Protein AF-A0A151NTV6-F1 (afdb_monomer_lite)

Secondary structure (DSSP, 8-state):
---PPPPPHHHHHHHHHHHHHHHHHHHHHHHHH-SS-HHHHHH-HHHHHHHHHHHHHHHHHHT--HHHHHHHHHHHHHHHHTT---------------------

InterPro domains:
  IPR027869 TASL protein [PF15133] (1-99)
  IPR027869 TASL protein [PTHR14889] (1-102)

Foldseek 3Di:
DPDDPPDPPVRVVVVVVVVVVVVVVVVVVVCLVPLPDLVNCCVDPVNVVVLQVQLVVCCVVVVDDSVVSSVVSSVVVSCVSNVVPPVPDDDPPPPPPDPPPDDD

Radius of gyration: 26.64 Å; chains: 1; bounding box: 65×60×59 Å

pLDDT: mean 75.69, std 17.34, range [39.06, 96.31]

Sequence (104 aa):
MQHQQPLSNSMLNDYLEQKVVELYKQYIMDSMVNCVSLNQILASELIMTNVDQITQQISRERNMETTKAKDMVINCLLRVASGKLSTEMSTPSLHISQYSNINA

Structure (mmCIF, N/CA/C/O backbone):
data_AF-A0A151NTV6-F1
#
_entry.id   AF-A0A151NTV6-F1
#
loop_
_atom_site.group_PDB
_atom_site.id
_atom_site.type_symbol
_atom_site.label_atom_id
_atom_site.label_alt_id
_atom_site.label_comp_id
_atom_site.label_asym_id
_atom_site.label_entity_id
_atom_site.label_seq_id
_atom_site.pdbx_PDB_ins_code
_atom_site.Cartn_x
_atom_site.Cartn_y
_atom_site.Cartn_z
_atom_site.occupancy
_atom_site.B_iso_or_equiv
_atom_site.auth_seq_id
_atom_site.auth_comp_id
_atom_site.auth_asym_id
_atom_site.auth_atom_id
_atom_site.pdbx_PDB_model_num
ATOM 1 N N . MET A 1 1 ? 46.227 1.180 -29.900 1.00 41.62 1 MET A N 1
ATOM 2 C CA . MET A 1 1 ? 44.825 1.544 -29.607 1.00 41.62 1 MET A CA 1
ATOM 3 C C . MET A 1 1 ? 43.921 0.745 -30.538 1.00 41.62 1 MET A C 1
ATOM 5 O O . MET A 1 1 ? 43.689 1.174 -31.663 1.00 41.62 1 MET A O 1
ATOM 9 N N . GLN A 1 2 ? 43.517 -0.467 -30.140 1.00 46.28 2 GLN A N 1
ATOM 10 C CA . GLN A 1 2 ? 42.590 -1.274 -30.939 1.00 46.28 2 GLN A CA 1
ATOM 11 C C . GLN A 1 2 ? 41.221 -0.592 -30.900 1.00 46.28 2 GLN A C 1
ATOM 13 O O . GLN A 1 2 ? 40.563 -0.579 -29.864 1.00 46.28 2 GLN A O 1
ATOM 18 N N . HIS A 1 3 ? 40.839 0.039 -32.009 1.00 49.84 3 HIS A N 1
ATOM 19 C CA . HIS A 1 3 ? 39.481 0.524 -32.205 1.00 49.84 3 HIS A CA 1
ATOM 20 C C . HIS A 1 3 ? 38.592 -0.714 -32.302 1.00 49.84 3 HIS A C 1
ATOM 22 O O . HIS A 1 3 ? 38.656 -1.442 -33.293 1.00 49.84 3 HIS A O 1
ATOM 28 N N . GLN A 1 4 ? 37.834 -0.991 -31.241 1.00 60.06 4 GLN A N 1
ATOM 29 C CA . GLN A 1 4 ? 36.752 -1.967 -31.285 1.00 60.06 4 GLN A CA 1
ATOM 30 C C . GLN A 1 4 ? 35.875 -1.588 -32.480 1.00 60.06 4 GLN A C 1
ATOM 32 O O . GLN A 1 4 ? 35.395 -0.455 -32.554 1.00 60.06 4 GLN A O 1
ATOM 37 N N . GLN A 1 5 ? 35.761 -2.486 -33.463 1.00 60.06 5 GLN A N 1
ATOM 38 C CA . GLN A 1 5 ? 34.874 -2.261 -34.600 1.00 60.06 5 GLN A CA 1
ATOM 39 C C . GLN A 1 5 ? 33.482 -1.924 -34.056 1.00 60.06 5 GLN A C 1
ATOM 41 O O . GLN A 1 5 ? 33.043 -2.586 -33.109 1.00 60.06 5 GLN A O 1
ATOM 46 N N . PRO A 1 6 ? 32.808 -0.890 -34.593 1.00 64.94 6 PRO A N 1
ATOM 47 C CA . PRO A 1 6 ? 31.458 -0.576 -34.163 1.00 64.94 6 PRO A CA 1
ATOM 48 C C . PRO A 1 6 ? 30.606 -1.828 -34.361 1.00 64.94 6 PRO A C 1
ATOM 50 O O . PRO A 1 6 ? 30.640 -2.445 -35.427 1.00 64.94 6 PRO A O 1
ATOM 53 N N . LEU A 1 7 ? 29.908 -2.230 -33.298 1.00 65.06 7 LEU A N 1
ATOM 54 C CA . LEU A 1 7 ? 28.952 -3.332 -33.329 1.00 65.06 7 LEU A CA 1
ATOM 55 C C . LEU A 1 7 ? 28.057 -3.169 -34.561 1.00 65.06 7 LEU A C 1
ATOM 57 O O . LEU A 1 7 ? 27.600 -2.061 -34.854 1.00 65.06 7 LEU A O 1
ATOM 61 N N . SER A 1 8 ? 27.827 -4.256 -35.300 1.00 79.50 8 SER A N 1
ATOM 62 C CA . SER A 1 8 ? 26.908 -4.199 -36.433 1.00 79.50 8 SER A CA 1
ATOM 63 C C . SER A 1 8 ? 25.527 -3.763 -35.941 1.00 79.50 8 SER A C 1
ATOM 65 O O . SER A 1 8 ? 25.147 -4.029 -34.799 1.00 79.50 8 SER A O 1
ATOM 67 N N . ASN A 1 9 ? 24.745 -3.120 -36.808 1.00 76.56 9 ASN A N 1
ATOM 68 C CA . ASN A 1 9 ? 23.399 -2.661 -36.450 1.00 76.56 9 ASN A CA 1
ATOM 69 C C . ASN A 1 9 ? 22.523 -3.785 -35.867 1.00 76.56 9 ASN A C 1
ATOM 71 O O . ASN A 1 9 ? 21.715 -3.531 -34.982 1.00 76.56 9 ASN A O 1
ATOM 75 N N . SER A 1 10 ? 22.717 -5.031 -36.313 1.00 81.50 10 SER A N 1
ATOM 76 C CA . SER A 1 10 ? 22.039 -6.196 -35.739 1.00 81.50 10 SER A CA 1
ATOM 77 C C . SER A 1 10 ? 22.466 -6.464 -34.293 1.00 81.50 10 SER A C 1
ATOM 79 O O . SER A 1 10 ? 21.613 -6.601 -33.429 1.00 81.50 10 SER A O 1
ATOM 81 N N . MET A 1 11 ? 23.769 -6.443 -33.997 1.00 80.56 11 MET A N 1
ATOM 82 C CA . MET A 1 11 ? 24.276 -6.648 -32.636 1.00 80.56 11 MET A CA 1
ATOM 83 C C . MET A 1 11 ? 23.863 -5.518 -31.684 1.00 80.56 11 MET A C 1
ATOM 85 O O . MET A 1 11 ? 23.635 -5.760 -30.501 1.00 80.56 11 MET A O 1
ATOM 89 N N . LEU A 1 12 ? 23.757 -4.284 -32.188 1.00 84.88 12 LEU A N 1
ATOM 90 C CA . LEU A 1 12 ? 23.233 -3.153 -31.420 1.00 84.88 12 LEU A CA 1
ATOM 91 C C . LEU A 1 12 ? 21.745 -3.321 -31.103 1.00 84.88 12 LEU A C 1
ATOM 93 O O . LEU A 1 12 ? 21.341 -3.057 -29.972 1.00 84.88 12 LEU A O 1
ATOM 97 N N . ASN A 1 13 ? 20.950 -3.778 -32.073 1.00 87.50 13 ASN A N 1
ATOM 98 C CA . ASN A 1 13 ? 19.528 -4.043 -31.869 1.00 87.50 13 ASN A CA 1
ATOM 99 C C . ASN A 1 13 ? 19.303 -5.167 -30.855 1.00 87.50 13 ASN A C 1
ATOM 101 O O . ASN A 1 13 ? 18.530 -4.972 -29.922 1.00 87.50 13 ASN A O 1
ATOM 105 N N . ASP A 1 14 ? 20.022 -6.283 -30.977 1.00 88.19 14 ASP A N 1
ATOM 106 C CA . ASP A 1 14 ? 19.907 -7.408 -30.041 1.00 88.19 14 ASP A CA 1
ATOM 107 C C . ASP A 1 14 ? 20.291 -6.983 -28.614 1.00 88.19 14 ASP A C 1
ATOM 109 O O . ASP A 1 14 ? 19.630 -7.333 -27.635 1.00 88.19 14 ASP A O 1
ATOM 113 N N . TYR A 1 15 ? 21.345 -6.173 -28.483 1.00 89.81 15 TYR A N 1
ATOM 114 C CA . TYR A 1 15 ? 21.771 -5.632 -27.195 1.00 89.81 15 TYR A CA 1
ATOM 115 C C . TYR A 1 15 ? 20.736 -4.670 -26.598 1.00 89.81 15 TYR A C 1
ATOM 117 O O . TYR A 1 15 ? 20.447 -4.730 -25.400 1.00 89.81 15 TYR A O 1
ATOM 125 N N . LEU A 1 16 ? 20.157 -3.791 -27.421 1.00 93.31 16 LEU A N 1
ATOM 126 C CA . LEU A 1 16 ? 19.090 -2.888 -26.997 1.00 93.31 16 LEU A CA 1
ATOM 127 C C . LEU A 1 16 ? 17.864 -3.678 -26.533 1.00 93.31 16 LEU A C 1
ATOM 129 O O . LEU A 1 16 ? 17.325 -3.388 -25.467 1.00 93.31 16 LEU A O 1
ATOM 133 N N . GLU A 1 17 ? 17.454 -4.690 -27.294 1.00 92.62 17 GLU A N 1
ATOM 134 C CA . GLU A 1 17 ? 16.312 -5.538 -26.964 1.00 92.62 17 GLU A CA 1
ATOM 135 C C . GLU A 1 17 ? 16.542 -6.274 -25.637 1.00 92.62 17 GLU A C 1
ATOM 137 O O . GLU A 1 17 ? 15.685 -6.234 -24.752 1.00 92.62 17 GLU A O 1
ATOM 142 N N . GLN A 1 18 ? 17.741 -6.828 -25.421 1.00 92.56 18 GLN A N 1
ATOM 143 C CA . GLN A 1 18 ? 18.118 -7.413 -24.131 1.00 92.56 18 GLN A CA 1
ATOM 144 C C . GLN A 1 18 ? 18.031 -6.402 -22.984 1.00 92.56 18 GLN A C 1
ATOM 146 O O . GLN A 1 18 ? 17.467 -6.717 -21.935 1.00 92.56 18 GLN A O 1
ATOM 151 N N . LYS A 1 19 ? 18.539 -5.177 -23.171 1.00 92.94 19 LYS A N 1
ATOM 152 C CA . LYS A 1 19 ? 18.510 -4.140 -22.128 1.00 92.94 19 LYS A CA 1
ATOM 153 C C . LYS A 1 19 ? 17.098 -3.6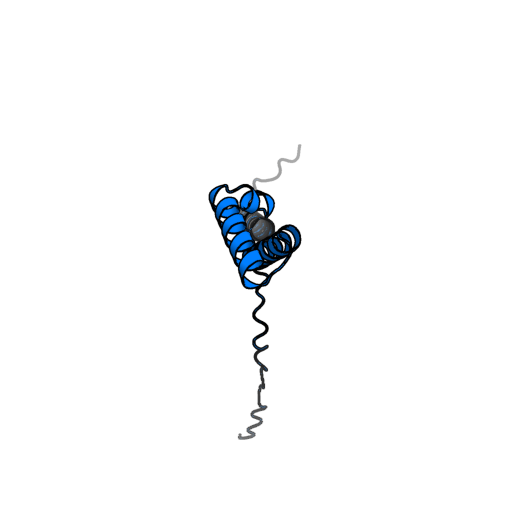74 -21.804 1.00 92.94 19 LYS A C 1
ATOM 155 O O . LYS A 1 19 ? 16.781 -3.477 -20.633 1.00 92.94 19 LYS A O 1
ATOM 160 N N . VAL A 1 20 ? 16.238 -3.544 -22.811 1.00 91.44 20 VAL A N 1
ATOM 161 C CA . VAL A 1 20 ? 14.827 -3.188 -22.619 1.00 91.44 20 VAL A CA 1
ATOM 162 C C . VAL A 1 20 ? 14.080 -4.308 -21.892 1.00 91.44 20 VAL A C 1
ATOM 164 O O . VAL A 1 20 ? 13.314 -4.029 -20.972 1.00 91.44 20 VAL A O 1
ATOM 167 N N . VAL A 1 21 ? 14.340 -5.575 -22.228 1.00 92.56 21 VAL A N 1
ATOM 168 C CA . VAL A 1 21 ? 13.748 -6.729 -21.532 1.00 92.56 21 VAL A CA 1
ATOM 169 C C . VAL A 1 21 ? 14.225 -6.818 -20.080 1.00 92.56 21 VAL A C 1
ATOM 171 O O . VAL A 1 21 ? 13.416 -7.080 -19.188 1.00 92.56 21 VAL A O 1
ATOM 174 N N . GLU A 1 22 ? 15.513 -6.596 -19.811 1.00 92.75 22 GLU A N 1
ATOM 175 C CA . GLU A 1 22 ? 16.050 -6.532 -18.444 1.00 92.75 22 GLU A CA 1
ATOM 176 C C . GLU A 1 22 ? 15.398 -5.406 -17.637 1.00 92.75 22 GLU A C 1
ATOM 178 O O . GLU A 1 22 ? 14.946 -5.644 -16.516 1.00 92.75 22 GLU A O 1
ATOM 183 N N . LEU A 1 23 ? 15.282 -4.213 -18.225 1.00 89.75 23 LEU A N 1
ATOM 184 C CA . LEU A 1 23 ? 14.636 -3.064 -17.597 1.00 89.75 23 LEU A CA 1
ATOM 185 C C . LEU A 1 23 ? 13.160 -3.348 -17.297 1.00 89.75 23 LEU A C 1
ATOM 187 O O . LEU A 1 23 ? 12.680 -3.047 -16.208 1.00 89.75 23 LEU A O 1
ATOM 191 N N . TYR A 1 24 ? 12.445 -3.975 -18.231 1.00 81.94 24 TYR A N 1
ATOM 192 C CA . TYR A 1 24 ? 11.051 -4.357 -18.031 1.00 81.94 24 TYR A CA 1
ATOM 193 C C . TYR A 1 24 ? 10.897 -5.395 -16.912 1.00 81.94 24 TYR A C 1
ATOM 195 O O . TYR A 1 24 ? 10.017 -5.264 -16.064 1.00 81.94 24 TYR A O 1
ATOM 203 N N . LYS A 1 25 ? 11.784 -6.398 -16.842 1.00 83.88 25 LYS A N 1
ATOM 204 C CA . LYS A 1 25 ? 11.803 -7.377 -15.741 1.00 83.88 25 LYS A CA 1
ATOM 205 C C . LYS A 1 25 ? 12.073 -6.712 -14.395 1.00 83.88 25 LYS A 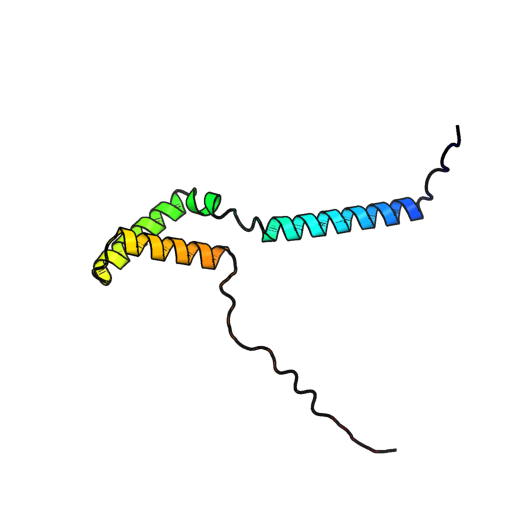C 1
ATOM 207 O O . LYS A 1 25 ? 11.405 -7.044 -13.418 1.00 83.88 25 LYS A O 1
ATOM 212 N N . GLN A 1 26 ? 13.026 -5.781 -14.346 1.00 80.00 26 GLN A N 1
ATOM 213 C CA . GLN A 1 26 ? 13.308 -4.995 -13.147 1.00 80.00 26 GLN A CA 1
ATOM 214 C C . GLN A 1 26 ? 12.101 -4.152 -12.746 1.00 80.00 26 GLN A C 1
ATOM 216 O O . GLN A 1 26 ? 11.732 -4.182 -11.584 1.00 80.00 26 GLN A O 1
ATOM 221 N N . TYR A 1 27 ? 11.434 -3.489 -13.692 1.00 76.12 27 TYR A N 1
ATOM 222 C CA . TYR A 1 27 ? 10.222 -2.716 -13.429 1.00 76.12 27 TYR A CA 1
ATOM 223 C C . TYR A 1 27 ? 9.073 -3.582 -12.905 1.00 76.12 27 TYR A C 1
ATOM 225 O O . TYR A 1 27 ? 8.422 -3.202 -11.944 1.00 76.12 27 TYR A O 1
ATOM 233 N N . ILE A 1 28 ? 8.828 -4.762 -13.484 1.00 72.56 28 ILE A N 1
ATOM 234 C CA . ILE A 1 28 ? 7.787 -5.676 -12.990 1.00 72.56 28 ILE A CA 1
ATOM 235 C C . ILE A 1 28 ? 8.119 -6.149 -11.572 1.00 72.56 28 ILE A C 1
ATOM 237 O O . ILE A 1 28 ? 7.253 -6.116 -10.702 1.00 72.56 28 ILE A O 1
ATOM 241 N N . MET A 1 29 ? 9.369 -6.537 -11.319 1.00 73.56 29 MET A N 1
ATOM 242 C CA . MET A 1 29 ? 9.823 -6.984 -10.000 1.00 73.56 29 MET A CA 1
ATOM 243 C C . MET A 1 29 ? 9.739 -5.860 -8.964 1.00 73.56 29 MET A C 1
ATOM 245 O O . MET A 1 29 ? 9.226 -6.068 -7.870 1.00 73.56 29 MET A O 1
ATOM 249 N N . ASP A 1 30 ? 10.163 -4.659 -9.346 1.00 65.06 30 ASP A N 1
ATOM 250 C CA . ASP A 1 30 ? 10.064 -3.447 -8.546 1.00 65.06 30 ASP A CA 1
ATOM 251 C C . ASP A 1 30 ? 8.600 -3.071 -8.306 1.00 65.06 30 ASP A C 1
ATOM 253 O O . ASP A 1 30 ? 8.238 -2.816 -7.175 1.00 65.06 30 ASP A O 1
ATOM 257 N N . SER A 1 31 ? 7.711 -3.164 -9.297 1.00 57.75 31 SER A N 1
ATOM 258 C CA . SER A 1 31 ? 6.271 -2.897 -9.148 1.00 57.75 31 SER A CA 1
ATOM 259 C C . SER A 1 31 ? 5.527 -3.953 -8.320 1.00 57.75 31 SER A C 1
ATOM 261 O O . SER A 1 31 ? 4.556 -3.620 -7.647 1.00 57.75 31 SER A O 1
ATOM 263 N N . MET A 1 32 ? 5.984 -5.212 -8.315 1.00 58.62 32 MET A N 1
ATOM 264 C CA . MET A 1 32 ? 5.490 -6.256 -7.407 1.00 58.62 32 MET A CA 1
ATOM 265 C C . MET A 1 32 ? 5.948 -6.012 -5.965 1.00 58.62 32 MET A C 1
ATOM 267 O O . MET A 1 32 ? 5.214 -6.324 -5.032 1.00 58.62 32 MET A O 1
ATOM 271 N N . VAL A 1 33 ? 7.143 -5.447 -5.778 1.00 54.88 33 VAL A N 1
ATOM 272 C CA . VAL A 1 33 ? 7.662 -5.019 -4.467 1.00 54.88 33 VAL A CA 1
ATOM 273 C C . VAL A 1 33 ? 7.048 -3.673 -4.036 1.00 54.88 33 VAL A C 1
ATOM 275 O O . VAL A 1 33 ? 6.824 -3.444 -2.849 1.00 54.88 33 VAL A O 1
ATOM 278 N N . ASN A 1 34 ? 6.700 -2.824 -5.003 1.00 51.91 34 ASN A N 1
ATOM 279 C CA . ASN A 1 34 ? 6.166 -1.471 -4.870 1.00 51.91 34 ASN A CA 1
ATOM 280 C C . ASN A 1 34 ? 4.691 -1.390 -5.280 1.00 51.91 34 ASN A C 1
ATOM 282 O O . ASN A 1 34 ? 4.273 -0.358 -5.808 1.00 51.91 34 ASN A O 1
ATOM 286 N N . CYS A 1 35 ? 3.886 -2.436 -5.048 1.00 53.31 35 CYS A N 1
ATOM 287 C CA . CYS A 1 35 ? 2.437 -2.404 -5.265 1.00 53.31 35 CYS A CA 1
ATOM 288 C C . CYS A 1 35 ? 1.777 -1.457 -4.241 1.00 53.31 35 CYS A C 1
ATOM 290 O O . CYS A 1 35 ? 1.099 -1.882 -3.317 1.00 53.31 35 CYS A O 1
ATOM 292 N N . VAL A 1 36 ? 2.044 -0.155 -4.384 1.00 56.50 36 VAL A N 1
ATOM 293 C CA . VAL A 1 36 ? 1.873 0.912 -3.394 1.00 56.50 36 VAL A CA 1
ATOM 294 C C . VAL A 1 36 ? 2.585 0.552 -2.093 1.00 56.50 36 VAL A C 1
ATOM 296 O O . VAL A 1 36 ? 2.137 -0.316 -1.348 1.00 56.50 36 VAL A O 1
ATOM 299 N N . SER A 1 37 ? 3.719 1.199 -1.792 1.00 68.00 37 SER A N 1
ATOM 300 C CA . SER A 1 37 ? 4.404 0.902 -0.526 1.00 68.00 37 SER A CA 1
ATOM 301 C C . SER A 1 37 ? 3.381 0.994 0.611 1.00 68.00 37 SER A C 1
ATOM 303 O O . SER A 1 37 ? 2.598 1.940 0.677 1.00 68.00 37 SER A O 1
ATOM 305 N N . LEU A 1 38 ? 3.319 -0.022 1.467 1.00 67.31 38 LEU A N 1
ATOM 306 C CA . LEU A 1 38 ? 2.302 -0.122 2.521 1.00 67.31 38 LEU A CA 1
ATOM 307 C C . LEU A 1 38 ? 2.233 1.158 3.373 1.00 67.31 38 LEU A C 1
ATOM 309 O O . LEU A 1 38 ? 1.165 1.583 3.808 1.00 67.31 38 LEU A O 1
ATOM 313 N N . ASN A 1 39 ? 3.376 1.827 3.505 1.00 68.69 39 ASN A N 1
ATOM 314 C CA . ASN A 1 39 ? 3.514 3.128 4.143 1.00 68.69 39 ASN A CA 1
ATOM 315 C C . ASN A 1 39 ? 2.818 4.267 3.374 1.00 68.69 39 ASN A C 1
ATOM 317 O O . ASN A 1 39 ? 2.247 5.142 4.009 1.00 68.69 39 ASN A O 1
ATOM 321 N N . GLN A 1 40 ? 2.807 4.266 2.038 1.00 73.38 40 GLN A N 1
ATOM 322 C CA . GLN A 1 40 ? 2.025 5.213 1.229 1.00 73.38 40 GLN A CA 1
ATOM 323 C C . GLN A 1 40 ? 0.515 4.980 1.358 1.00 73.38 40 GLN A C 1
ATOM 325 O O . GLN A 1 40 ? -0.238 5.949 1.405 1.00 73.38 40 GLN A O 1
ATOM 330 N N . ILE A 1 41 ? 0.063 3.724 1.463 1.00 76.44 41 ILE A N 1
ATOM 331 C CA . ILE A 1 41 ? -1.361 3.414 1.694 1.00 76.44 41 ILE A CA 1
ATOM 332 C C . ILE A 1 41 ? -1.805 3.972 3.046 1.00 76.44 41 ILE A C 1
ATOM 334 O O . ILE A 1 41 ? -2.826 4.651 3.136 1.00 76.44 41 ILE A O 1
ATOM 338 N N . LEU A 1 42 ? -1.011 3.721 4.089 1.00 77.88 42 LEU A N 1
ATOM 339 C CA . LEU A 1 42 ? -1.282 4.212 5.439 1.00 77.88 42 LEU A CA 1
ATOM 340 C C . LEU A 1 42 ? -1.056 5.725 5.588 1.00 77.88 42 LEU A C 1
ATOM 342 O O . LEU A 1 42 ? -1.600 6.327 6.505 1.00 77.88 42 LEU A O 1
ATOM 346 N N . ALA A 1 43 ? -0.296 6.358 4.693 1.00 77.56 43 ALA A N 1
ATOM 347 C CA . ALA A 1 43 ? -0.142 7.813 4.657 1.00 77.56 43 ALA A CA 1
ATOM 348 C C . ALA A 1 43 ? -1.336 8.533 4.006 1.00 77.56 43 ALA A C 1
ATOM 350 O O . ALA A 1 43 ? -1.436 9.755 4.103 1.00 77.56 43 ALA A O 1
ATOM 351 N N . SER A 1 44 ? -2.241 7.811 3.336 1.00 85.44 44 SER A N 1
ATOM 352 C CA . SER A 1 44 ? -3.431 8.418 2.744 1.00 85.44 44 SER A CA 1
ATOM 353 C C . SER A 1 44 ? -4.436 8.807 3.830 1.00 85.44 44 SER A C 1
ATOM 355 O O . SER A 1 44 ? -4.982 7.954 4.531 1.00 85.44 44 SER A O 1
ATOM 357 N N . GLU A 1 45 ? -4.725 10.104 3.930 1.00 87.88 45 GLU A N 1
ATOM 358 C CA . GLU A 1 45 ? -5.690 10.661 4.886 1.00 87.88 45 GLU A CA 1
ATOM 359 C C . GLU A 1 45 ? -7.092 10.057 4.717 1.00 87.88 45 GLU A C 1
ATOM 361 O O . GLU A 1 45 ? -7.747 9.707 5.700 1.00 87.88 45 GLU A O 1
ATOM 366 N N . LEU A 1 46 ? -7.528 9.854 3.469 1.00 90.62 46 LEU A N 1
ATOM 367 C CA . LEU A 1 46 ? -8.806 9.211 3.160 1.00 90.62 46 LEU A CA 1
ATOM 368 C C . LEU A 1 46 ? -8.853 7.777 3.704 1.00 90.62 46 LEU A C 1
ATOM 370 O O . LEU A 1 46 ? -9.836 7.373 4.326 1.00 90.62 46 LEU A O 1
ATOM 374 N N . ILE A 1 47 ? -7.784 7.010 3.479 1.00 89.75 47 ILE A N 1
ATOM 375 C CA . ILE A 1 47 ? -7.686 5.625 3.943 1.00 89.75 47 ILE A CA 1
ATOM 376 C C . ILE A 1 47 ? -7.678 5.580 5.467 1.00 89.75 47 ILE A C 1
ATOM 378 O O . ILE A 1 47 ? -8.467 4.838 6.043 1.00 89.75 47 ILE A O 1
ATOM 382 N N . MET A 1 48 ? -6.854 6.395 6.127 1.00 90.75 48 MET A N 1
ATOM 383 C CA . MET A 1 48 ? -6.783 6.420 7.590 1.00 90.75 48 MET A CA 1
ATOM 384 C C . MET A 1 48 ? -8.091 6.873 8.240 1.00 90.75 48 MET A C 1
ATOM 386 O O . MET A 1 48 ? -8.505 6.278 9.234 1.00 90.75 48 MET A O 1
ATOM 390 N N . THR A 1 49 ? -8.798 7.835 7.640 1.00 92.38 49 THR A N 1
ATOM 391 C CA . THR A 1 49 ? -10.136 8.245 8.094 1.00 92.38 49 THR A CA 1
ATOM 392 C C . THR A 1 49 ? -11.122 7.078 8.031 1.00 92.38 49 THR A C 1
ATOM 394 O O . THR A 1 49 ? -11.837 6.812 8.998 1.00 92.38 49 THR A O 1
ATOM 397 N N . ASN A 1 50 ? -11.136 6.334 6.923 1.00 93.62 50 ASN A N 1
ATOM 398 C CA . ASN A 1 50 ? -12.000 5.162 6.779 1.00 93.62 50 ASN A CA 1
ATOM 399 C C . ASN A 1 50 ? -11.590 4.023 7.726 1.00 93.62 50 ASN A C 1
ATOM 401 O O . ASN A 1 50 ? -12.456 3.376 8.311 1.00 93.62 50 ASN A O 1
ATOM 405 N N . VAL A 1 51 ? -10.287 3.796 7.928 1.00 94.06 51 VAL A N 1
ATOM 406 C CA . VAL A 1 51 ? -9.770 2.828 8.910 1.00 94.06 51 VAL A CA 1
ATOM 407 C C . VAL A 1 51 ? -10.266 3.176 10.311 1.00 94.06 51 VAL A C 1
ATOM 409 O O . VAL A 1 51 ? -10.736 2.285 11.018 1.00 94.06 51 VAL A O 1
ATOM 412 N N . ASP A 1 52 ? -10.225 4.447 10.708 1.00 94.75 52 ASP A N 1
ATOM 413 C CA . ASP A 1 52 ? -10.707 4.887 12.019 1.00 94.75 52 ASP A CA 1
ATOM 414 C C . ASP A 1 52 ? -12.230 4.729 12.156 1.00 94.7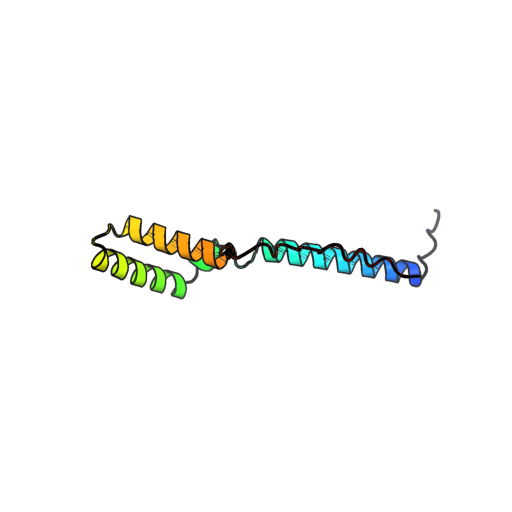5 52 ASP A C 1
ATOM 416 O O . ASP A 1 52 ? -12.704 4.265 13.197 1.00 94.75 52 ASP A O 1
ATOM 420 N N . GLN A 1 53 ? -13.007 5.021 11.107 1.00 95.56 53 GLN A N 1
ATOM 421 C CA . GLN A 1 53 ? -14.458 4.786 11.104 1.00 95.56 53 GLN A CA 1
ATOM 422 C C . GLN A 1 53 ? -14.801 3.298 11.262 1.00 95.56 53 GLN A C 1
ATOM 424 O O . GLN A 1 53 ? -15.583 2.936 12.144 1.00 95.56 53 GLN A O 1
ATOM 429 N N . ILE A 1 54 ? -14.170 2.427 10.467 1.00 95.81 54 ILE A N 1
ATOM 430 C CA . ILE A 1 54 ? -14.367 0.971 10.538 1.00 95.81 54 ILE A CA 1
ATOM 431 C C . ILE A 1 54 ? -13.929 0.446 11.909 1.00 95.81 54 ILE A C 1
ATOM 433 O O . ILE A 1 54 ? -14.620 -0.372 12.513 1.00 95.81 54 ILE A O 1
ATOM 437 N N . THR A 1 55 ? -12.813 0.948 12.441 1.00 96.31 55 THR A N 1
ATOM 438 C CA . THR A 1 55 ? -12.318 0.602 13.780 1.00 96.31 55 THR A CA 1
ATOM 439 C C . THR A 1 55 ? -13.359 0.916 14.851 1.00 96.31 55 THR A C 1
ATOM 441 O O . THR A 1 55 ? -13.662 0.059 15.683 1.00 96.31 55 THR A O 1
ATOM 444 N N . GLN A 1 56 ? -13.936 2.124 14.834 1.00 96.31 56 GLN A N 1
ATOM 445 C CA . GLN A 1 56 ? -14.975 2.508 15.792 1.00 96.31 56 GLN A CA 1
ATOM 446 C C . GLN A 1 56 ? -16.229 1.649 15.644 1.00 96.31 56 GLN A C 1
ATOM 448 O O . GLN A 1 56 ? -16.828 1.264 16.648 1.00 96.31 56 GLN A O 1
ATOM 453 N N . GLN A 1 57 ? -16.618 1.328 14.411 1.00 95.31 57 GLN A N 1
ATOM 454 C CA . GLN A 1 57 ? -17.767 0.474 14.147 1.00 95.31 57 GLN A CA 1
ATOM 455 C C . GLN A 1 57 ? -17.552 -0.940 14.699 1.00 95.31 57 GLN A C 1
ATOM 457 O O . GLN A 1 57 ? -18.370 -1.415 15.482 1.00 95.31 57 GLN A O 1
ATOM 462 N N . ILE A 1 58 ? -16.418 -1.575 14.392 1.00 94.88 58 ILE A N 1
ATOM 463 C CA . ILE A 1 58 ? -16.075 -2.911 14.901 1.00 94.88 58 ILE A CA 1
ATOM 464 C C . ILE A 1 58 ? -15.982 -2.904 16.426 1.00 94.88 58 ILE A C 1
ATOM 466 O O . ILE A 1 58 ? -16.496 -3.814 17.073 1.00 94.88 58 ILE A O 1
ATOM 470 N N . SER A 1 59 ? -15.355 -1.881 17.009 1.00 96.06 59 SER A N 1
ATOM 471 C CA . SER A 1 59 ? -15.249 -1.749 18.462 1.00 96.06 59 SER A CA 1
ATOM 472 C C . SER A 1 59 ? -16.631 -1.726 19.124 1.00 96.06 59 SER A C 1
ATOM 474 O O . SER A 1 59 ? -16.853 -2.469 20.080 1.00 96.06 59 SER A O 1
ATOM 476 N N . ARG A 1 60 ? -17.588 -0.971 18.563 1.00 94.62 60 ARG A N 1
ATOM 477 C CA . ARG A 1 60 ? -18.974 -0.898 19.059 1.00 94.62 60 ARG A CA 1
ATOM 478 C C . ARG A 1 60 ? -19.753 -2.194 18.833 1.00 94.62 60 ARG A C 1
ATOM 480 O O . ARG A 1 60 ? -20.390 -2.683 19.757 1.00 94.62 60 ARG A O 1
ATOM 487 N N . GLU A 1 61 ? -19.700 -2.760 17.629 1.00 95.38 61 GLU A N 1
ATOM 488 C CA . GLU A 1 61 ? -20.474 -3.955 17.257 1.00 95.38 61 GLU A CA 1
ATOM 489 C C . GLU A 1 61 ? -19.970 -5.231 17.936 1.00 95.38 61 GLU A C 1
ATOM 491 O O . GLU A 1 61 ? -20.748 -6.133 18.246 1.00 95.38 61 GLU A O 1
ATOM 496 N N . ARG A 1 62 ? -18.655 -5.334 18.146 1.00 91.50 62 ARG A N 1
ATOM 497 C CA . ARG A 1 62 ? -18.007 -6.525 18.710 1.00 91.50 62 ARG A CA 1
ATOM 498 C C . ARG A 1 62 ? -17.600 -6.361 20.169 1.00 91.50 62 ARG A C 1
ATOM 500 O O . ARG A 1 62 ? -17.000 -7.286 20.710 1.00 91.50 62 ARG A O 1
ATOM 507 N N . ASN A 1 63 ? -17.906 -5.216 20.785 1.00 93.12 63 ASN A N 1
ATOM 508 C CA . ASN A 1 63 ? -17.440 -4.838 22.122 1.00 93.12 63 ASN A CA 1
ATOM 509 C C . ASN A 1 63 ? -15.931 -5.111 22.300 1.00 93.12 63 ASN A C 1
ATOM 511 O O . ASN A 1 63 ? -15.490 -5.734 23.267 1.00 93.12 63 ASN A O 1
ATOM 515 N N . MET A 1 64 ? -15.151 -4.732 21.286 1.00 93.25 64 MET A N 1
ATOM 516 C CA . MET A 1 64 ? -13.716 -4.998 21.196 1.00 93.25 64 MET A CA 1
ATOM 517 C C . MET A 1 64 ? -12.930 -3.724 21.498 1.00 93.25 64 MET A C 1
ATOM 519 O O . MET A 1 64 ? -13.345 -2.629 21.123 1.00 93.25 64 MET A O 1
ATOM 523 N N . GLU A 1 65 ? -11.765 -3.869 22.127 1.00 95.69 65 GLU A N 1
ATOM 524 C CA . GLU A 1 65 ? -10.846 -2.752 22.342 1.00 95.69 65 GLU A CA 1
ATOM 525 C C . GLU A 1 65 ? -10.472 -2.073 21.014 1.00 95.69 65 GLU A C 1
ATOM 527 O O . GLU A 1 65 ? -10.105 -2.737 20.042 1.00 95.69 65 GLU A O 1
ATOM 532 N N . THR A 1 66 ? -10.541 -0.741 20.986 1.00 92.50 66 THR A N 1
ATOM 533 C CA . THR A 1 66 ? -10.285 0.079 19.795 1.00 92.50 66 THR A CA 1
ATOM 534 C C . THR A 1 66 ? -8.912 -0.189 19.183 1.00 92.50 66 THR A C 1
ATOM 536 O O . THR A 1 66 ? -8.807 -0.296 17.966 1.00 92.50 66 THR A O 1
ATOM 539 N N . THR A 1 67 ? -7.867 -0.348 20.000 1.00 92.62 67 THR A N 1
ATOM 540 C CA . THR A 1 67 ? -6.503 -0.639 19.528 1.00 92.62 67 THR A CA 1
ATOM 541 C C . THR A 1 67 ? -6.458 -1.969 18.784 1.00 92.62 67 THR A C 1
ATOM 543 O O . THR A 1 67 ? -6.018 -2.035 17.639 1.00 92.62 67 THR A O 1
ATOM 546 N N . LYS A 1 68 ? -7.029 -3.016 19.387 1.00 93.94 68 LYS A N 1
ATOM 547 C CA . LYS A 1 68 ? -7.124 -4.344 18.776 1.00 93.94 68 LYS A CA 1
ATOM 548 C C . LYS A 1 68 ? -7.949 -4.332 17.486 1.00 93.94 68 LYS A C 1
ATOM 550 O O . LYS A 1 68 ? -7.562 -4.967 16.507 1.00 93.94 68 LYS A O 1
ATOM 555 N N . ALA A 1 69 ? -9.066 -3.605 17.466 1.00 94.56 69 ALA A N 1
ATOM 556 C CA . ALA A 1 69 ? -9.877 -3.439 16.262 1.00 94.56 69 ALA A CA 1
ATOM 557 C C . ALA A 1 69 ? -9.085 -2.725 15.150 1.00 94.56 69 ALA A C 1
ATOM 559 O O . ALA A 1 69 ? -9.120 -3.165 14.000 1.00 94.56 69 ALA A O 1
ATOM 560 N N . LYS A 1 70 ? -8.311 -1.689 15.494 1.00 92.75 70 LYS A N 1
ATOM 561 C CA . LYS A 1 70 ? -7.484 -0.927 14.548 1.00 92.75 70 LYS A CA 1
ATOM 562 C C . LYS A 1 70 ? -6.392 -1.785 13.925 1.00 92.75 70 LYS A C 1
ATOM 564 O O . LYS A 1 70 ? -6.259 -1.808 12.702 1.00 92.75 70 LYS A O 1
ATOM 569 N N . ASP A 1 71 ? -5.679 -2.556 14.742 1.00 92.06 71 ASP A N 1
ATOM 570 C CA . ASP A 1 71 ? -4.642 -3.479 14.272 1.00 92.06 71 ASP A CA 1
ATOM 571 C C . ASP A 1 71 ? -5.209 -4.533 13.314 1.00 92.06 71 ASP A C 1
ATOM 573 O O . ASP A 1 71 ? -4.576 -4.883 12.316 1.00 92.06 71 ASP A O 1
ATOM 577 N N . MET A 1 72 ? -6.422 -5.029 13.575 1.00 92.56 72 MET A N 1
ATOM 578 C CA . MET A 1 72 ? -7.097 -5.975 12.684 1.00 92.56 72 MET A CA 1
ATOM 579 C C . MET A 1 72 ? -7.458 -5.346 11.335 1.00 92.56 72 MET A C 1
ATOM 581 O O . MET A 1 72 ? -7.225 -5.969 10.297 1.00 92.56 72 MET A O 1
ATOM 585 N N . VAL A 1 73 ? -8.004 -4.127 11.338 1.00 92.62 73 VAL A N 1
ATOM 586 C CA . VAL A 1 73 ? -8.376 -3.407 10.109 1.00 92.62 73 VAL A CA 1
ATOM 587 C C . VAL A 1 73 ? -7.136 -3.098 9.273 1.00 92.62 73 VAL A C 1
ATOM 589 O O . VAL A 1 73 ? -7.126 -3.392 8.078 1.00 92.62 73 VAL A O 1
ATOM 592 N N . ILE A 1 74 ? -6.069 -2.592 9.900 1.00 90.06 74 ILE A N 1
ATOM 593 C CA . ILE A 1 74 ? -4.796 -2.305 9.229 1.00 90.06 74 ILE A CA 1
ATOM 594 C C . ILE A 1 74 ? -4.200 -3.592 8.653 1.00 90.06 74 ILE A C 1
ATOM 596 O O . ILE A 1 74 ? -3.908 -3.648 7.462 1.00 90.06 74 ILE A O 1
ATOM 600 N N . ASN A 1 75 ? -4.091 -4.666 9.439 1.00 87.44 75 ASN A N 1
ATOM 601 C CA . ASN A 1 75 ? -3.549 -5.934 8.941 1.00 87.44 75 ASN A CA 1
ATOM 602 C C . ASN A 1 75 ? -4.369 -6.525 7.786 1.00 87.44 75 ASN A C 1
ATOM 604 O O . ASN A 1 75 ? -3.800 -7.114 6.863 1.00 87.44 75 ASN A O 1
ATOM 608 N N . CYS A 1 76 ? -5.695 -6.377 7.820 1.00 87.12 76 CYS A N 1
ATOM 609 C CA . CYS A 1 76 ? -6.565 -6.795 6.726 1.00 87.12 76 CYS A CA 1
ATOM 610 C C . CYS A 1 76 ? -6.290 -5.972 5.461 1.00 87.12 76 CYS A C 1
ATOM 612 O O . CYS A 1 76 ? -6.006 -6.544 4.410 1.00 87.12 76 CYS A O 1
ATOM 614 N N . LEU A 1 77 ? -6.283 -4.641 5.580 1.00 86.50 77 LEU A N 1
ATOM 615 C CA . LEU A 1 77 ? -5.996 -3.718 4.483 1.00 86.50 77 LEU A CA 1
ATOM 616 C C . LEU A 1 77 ? -4.640 -4.018 3.828 1.00 86.50 77 LEU A C 1
ATOM 618 O O . LEU A 1 77 ? -4.555 -4.129 2.608 1.00 86.50 77 LEU A O 1
ATOM 622 N N . LEU A 1 78 ? -3.596 -4.217 4.638 1.00 80.62 78 LEU A N 1
ATOM 623 C CA . LEU A 1 78 ? -2.250 -4.539 4.161 1.00 80.62 78 LEU A CA 1
ATOM 624 C C . LEU A 1 78 ? -2.211 -5.876 3.408 1.00 80.62 78 LEU A C 1
ATOM 626 O O . LEU A 1 78 ? -1.566 -5.981 2.365 1.00 80.62 78 LEU A O 1
ATOM 630 N N . ARG A 1 79 ? -2.925 -6.898 3.897 1.00 78.75 79 ARG A N 1
ATOM 631 C CA . ARG A 1 79 ? -3.028 -8.208 3.231 1.00 78.75 79 ARG A CA 1
ATOM 632 C C . ARG A 1 79 ? -3.732 -8.115 1.876 1.00 78.75 79 ARG A C 1
ATOM 634 O O . ARG A 1 79 ? -3.271 -8.743 0.924 1.00 78.75 79 ARG A O 1
ATOM 641 N N . VAL A 1 80 ? -4.816 -7.341 1.802 1.00 79.88 80 VAL A N 1
ATOM 6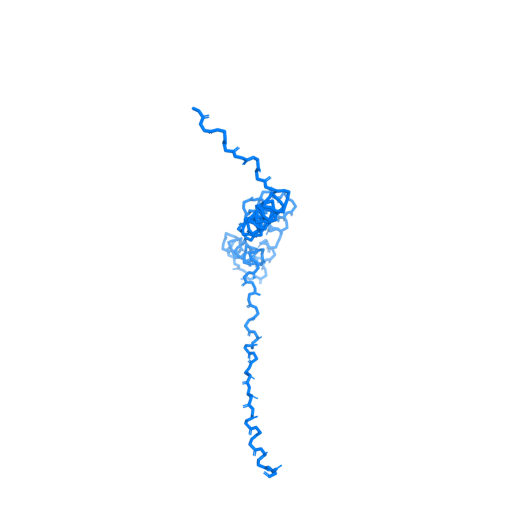42 C CA . VAL A 1 80 ? -5.575 -7.086 0.566 1.00 79.88 80 VAL A CA 1
ATOM 643 C C . VAL A 1 80 ? -4.704 -6.336 -0.442 1.00 79.88 80 VAL A C 1
ATOM 645 O O . VAL A 1 80 ? -4.584 -6.768 -1.585 1.00 79.88 80 VAL A O 1
ATOM 648 N N . ALA A 1 81 ? -4.044 -5.262 -0.001 1.00 75.81 81 ALA A N 1
ATOM 649 C CA . ALA A 1 81 ? -3.181 -4.439 -0.843 1.00 75.81 81 ALA A CA 1
ATOM 650 C C . ALA A 1 81 ? -1.956 -5.194 -1.374 1.00 75.81 81 ALA A C 1
ATOM 652 O O . ALA A 1 81 ? -1.561 -4.999 -2.516 1.00 75.81 81 ALA A O 1
ATOM 653 N N . SER A 1 82 ? -1.397 -6.109 -0.577 1.00 71.31 82 SER A N 1
ATOM 654 C CA . SER A 1 82 ? -0.246 -6.929 -0.980 1.00 71.31 82 SER A CA 1
ATOM 655 C C . SER A 1 82 ? -0.603 -8.029 -1.993 1.00 71.31 82 SER A C 1
ATOM 657 O O . SER A 1 82 ? 0.218 -8.910 -2.240 1.00 71.31 82 SER A O 1
ATOM 659 N N . GLY A 1 83 ? -1.846 -8.084 -2.494 1.00 65.06 83 GLY A N 1
ATOM 660 C CA . GLY A 1 83 ? -2.316 -9.147 -3.391 1.00 65.06 83 GLY A CA 1
ATOM 661 C C . GLY A 1 83 ? -2.311 -10.547 -2.761 1.00 65.06 83 GLY A C 1
ATOM 662 O O . GLY A 1 83 ? -2.551 -11.533 -3.447 1.00 65.06 83 GLY A O 1
ATOM 663 N N . LYS A 1 84 ? -2.069 -10.653 -1.444 1.00 57.69 84 LYS A N 1
ATOM 664 C CA . LYS A 1 84 ? -2.011 -11.913 -0.682 1.00 57.69 84 LYS A CA 1
ATOM 665 C C . LYS A 1 84 ? -3.387 -12.441 -0.282 1.00 57.69 84 LYS A C 1
ATOM 667 O O . LYS A 1 84 ? -3.473 -13.389 0.498 1.00 57.69 84 LYS A O 1
ATOM 672 N N . LEU A 1 85 ? -4.465 -11.901 -0.850 1.00 52.62 85 LEU A N 1
ATOM 673 C CA . LEU A 1 85 ? -5.702 -12.659 -1.029 1.00 52.62 85 LEU A CA 1
ATOM 674 C C . LEU A 1 85 ? -5.455 -13.757 -2.083 1.00 52.62 85 LEU A C 1
ATOM 676 O O . LEU A 1 85 ? -6.100 -13.792 -3.128 1.00 52.62 85 LEU A O 1
ATOM 680 N N . SER A 1 86 ? -4.493 -14.652 -1.818 1.00 47.88 86 SER A N 1
ATOM 681 C CA . SER A 1 86 ? -4.422 -15.936 -2.498 1.00 47.88 86 SER A CA 1
ATOM 682 C C . SER A 1 86 ? -5.742 -16.613 -2.206 1.00 47.88 86 SER A C 1
ATOM 684 O O . SER A 1 86 ? -6.005 -17.072 -1.097 1.00 47.88 86 SER A O 1
ATOM 686 N N . THR A 1 87 ? -6.601 -16.592 -3.210 1.00 47.94 87 THR A N 1
ATOM 687 C CA . THR A 1 87 ? -7.775 -17.433 -3.248 1.00 47.94 87 THR A CA 1
ATOM 688 C C . THR A 1 87 ? -7.217 -18.852 -3.264 1.00 47.94 87 THR A C 1
ATOM 690 O O . THR A 1 87 ? -6.726 -19.314 -4.289 1.00 47.94 87 THR A O 1
ATOM 693 N N . GLU A 1 88 ? -7.214 -19.524 -2.113 1.00 45.38 88 GLU A N 1
ATOM 694 C CA . GLU A 1 88 ? -7.081 -20.979 -2.017 1.00 45.38 88 GLU A CA 1
ATOM 695 C C . GLU A 1 88 ? -8.322 -21.636 -2.645 1.00 45.38 88 GLU A C 1
ATOM 697 O O . GLU A 1 88 ? -9.090 -22.332 -1.991 1.00 45.38 88 GLU A O 1
ATOM 702 N N . MET A 1 89 ? -8.553 -21.398 -3.936 1.00 52.16 89 MET A N 1
ATOM 703 C CA . MET A 1 89 ? -9.438 -22.224 -4.739 1.00 52.16 89 MET A CA 1
ATOM 704 C C . MET A 1 89 ? -8.636 -22.810 -5.887 1.00 52.16 89 MET A C 1
ATOM 706 O O . MET A 1 89 ? -8.470 -22.222 -6.949 1.00 52.16 89 MET A O 1
ATOM 710 N N . SER A 1 90 ? -8.183 -24.024 -5.584 1.00 46.16 90 SER A N 1
ATOM 711 C CA . SER A 1 90 ? -7.981 -25.127 -6.509 1.00 46.16 90 SER A CA 1
ATOM 712 C C . SER A 1 90 ? -6.855 -24.942 -7.517 1.00 46.16 90 SER A C 1
ATOM 714 O O . SER A 1 90 ? -7.026 -24.432 -8.619 1.00 46.16 90 SER A O 1
ATOM 716 N N . THR A 1 91 ? -5.715 -25.542 -7.177 1.00 52.31 91 THR A N 1
ATOM 717 C CA . THR A 1 91 ? -4.942 -26.314 -8.152 1.00 52.31 91 THR A CA 1
ATOM 718 C C . THR A 1 91 ? -5.900 -26.993 -9.142 1.00 52.31 91 THR A C 1
ATOM 720 O O . TH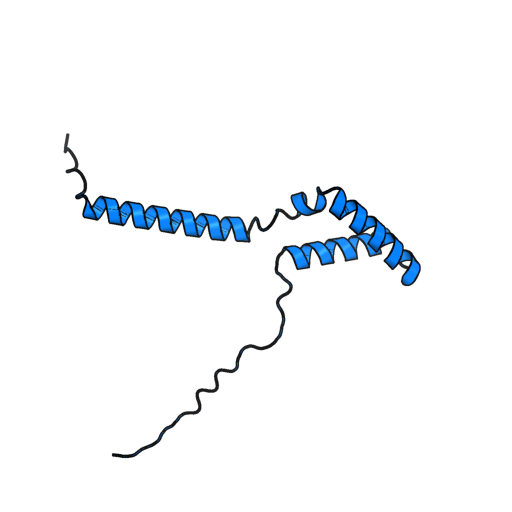R A 1 91 ? -6.706 -27.827 -8.718 1.00 52.31 91 THR A O 1
ATOM 723 N N . PRO A 1 92 ? -5.863 -26.682 -10.450 1.00 48.38 92 PRO A N 1
ATOM 724 C CA . PRO A 1 92 ? -6.512 -27.552 -11.408 1.00 48.38 92 PRO A CA 1
ATOM 725 C C . PRO A 1 92 ? -5.710 -28.853 -11.387 1.00 48.38 92 PRO A C 1
ATOM 727 O O . PRO A 1 92 ? -4.562 -28.898 -11.827 1.00 48.38 92 PRO A O 1
ATOM 730 N N . SER A 1 93 ? -6.288 -29.904 -10.802 1.00 58.66 93 SER A N 1
ATOM 731 C CA . SER A 1 93 ? -5.780 -31.257 -10.996 1.00 58.66 93 SER A CA 1
ATOM 732 C C . SER A 1 93 ? -5.835 -31.539 -12.493 1.00 58.66 93 SER A C 1
ATOM 734 O O . SER A 1 93 ? -6.909 -31.718 -13.069 1.00 58.66 93 SER A O 1
ATOM 736 N N . LEU A 1 94 ? -4.673 -31.515 -13.141 1.00 56.00 94 LEU A N 1
ATOM 737 C CA . LEU A 1 94 ? -4.535 -31.887 -14.536 1.00 56.00 94 LEU A CA 1
ATOM 738 C C . LEU A 1 94 ? -4.536 -33.423 -14.605 1.00 56.00 94 LEU A C 1
ATOM 740 O O . LEU A 1 94 ? -3.488 -34.054 -14.717 1.00 56.00 94 LEU A O 1
ATOM 744 N N . HIS A 1 95 ? -5.711 -34.052 -14.496 1.00 58.38 95 HIS A N 1
ATOM 745 C CA . HIS A 1 95 ? -5.854 -35.463 -14.854 1.00 58.38 95 HIS A CA 1
ATOM 746 C C . HIS A 1 95 ? -5.770 -35.582 -16.378 1.00 58.38 95 HIS A C 1
ATOM 748 O O . HIS A 1 95 ? -6.778 -35.550 -17.081 1.00 58.38 95 HIS A O 1
ATOM 754 N N . ILE A 1 96 ? -4.549 -35.730 -16.899 1.00 56.97 96 ILE A N 1
ATOM 755 C CA . ILE A 1 96 ? -4.336 -36.277 -18.239 1.00 56.97 96 ILE A CA 1
ATOM 756 C C . ILE A 1 96 ? -4.696 -37.760 -18.137 1.00 56.97 96 ILE A C 1
ATOM 758 O O . ILE A 1 96 ? -3.853 -38.607 -17.840 1.00 56.97 96 ILE A O 1
ATOM 762 N N . SER A 1 97 ? -5.980 -38.076 -18.307 1.00 53.38 97 SER A N 1
ATOM 763 C CA . SER A 1 97 ? -6.408 -39.448 -18.549 1.00 53.38 97 SER A CA 1
ATOM 764 C C . SER A 1 97 ? -5.645 -39.950 -19.770 1.00 53.38 97 SER A C 1
ATOM 766 O O . SER A 1 97 ? -5.743 -39.389 -20.861 1.00 53.38 97 SER A O 1
ATOM 768 N N . GLN A 1 98 ? -4.830 -40.975 -19.547 1.00 61.06 98 GLN A N 1
AT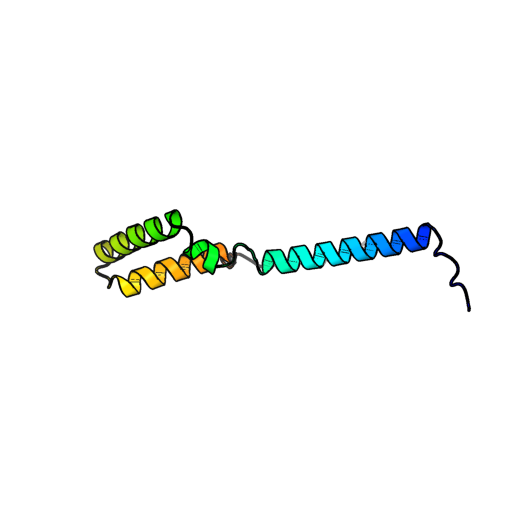OM 769 C CA . GLN A 1 98 ? -4.084 -41.680 -20.572 1.00 61.06 98 GLN A CA 1
ATOM 770 C C . GLN A 1 98 ? -5.076 -42.251 -21.591 1.00 61.06 98 GLN A C 1
ATOM 772 O O . GLN A 1 98 ? -5.698 -43.281 -21.346 1.00 61.06 98 GLN A O 1
ATOM 777 N N . TYR A 1 99 ? -5.230 -41.596 -22.742 1.00 55.28 99 TYR A N 1
ATOM 778 C CA . TYR A 1 99 ? -5.812 -42.241 -23.914 1.00 55.28 99 TYR A CA 1
ATOM 779 C C . TYR A 1 99 ? -4.732 -43.098 -24.568 1.00 55.28 99 TYR A C 1
ATOM 781 O O . TYR A 1 99 ? -4.116 -42.727 -25.563 1.00 55.28 99 TYR A O 1
ATOM 789 N N . SER A 1 100 ? -4.504 -44.276 -23.998 1.00 58.97 100 SER A N 1
ATOM 790 C CA . SER A 1 100 ? -4.025 -45.425 -24.754 1.00 58.97 100 SER A CA 1
ATOM 791 C C . SER A 1 100 ? -5.191 -45.954 -25.591 1.00 58.97 100 SER A C 1
ATOM 793 O O . SER A 1 100 ? -5.860 -46.915 -25.221 1.00 58.97 100 SER A O 1
ATOM 795 N N . ASN A 1 101 ? -5.455 -45.321 -26.737 1.00 49.16 101 ASN A N 1
ATOM 796 C CA . ASN A 1 101 ? -6.155 -46.009 -27.818 1.00 49.16 101 ASN A CA 1
ATOM 797 C C . ASN A 1 101 ? -5.103 -46.505 -28.811 1.00 49.16 101 ASN A C 1
ATOM 799 O O . ASN A 1 101 ? -4.688 -45.810 -29.732 1.00 49.16 101 ASN A O 1
ATOM 803 N N . ILE A 1 102 ? -4.635 -47.720 -28.534 1.00 54.75 102 ILE A N 1
ATOM 804 C CA . ILE A 1 102 ? -4.265 -48.690 -29.563 1.00 54.75 102 ILE A CA 1
ATOM 805 C C . ILE A 1 102 ? -5.283 -48.613 -30.705 1.00 54.75 102 ILE A C 1
ATOM 807 O O . ILE A 1 102 ? -6.461 -48.761 -30.415 1.00 54.75 102 ILE A O 1
ATOM 811 N N . ASN A 1 103 ? -4.841 -48.345 -31.940 1.00 50.62 103 ASN A N 1
ATOM 812 C CA . ASN A 1 103 ? -5.434 -48.827 -33.199 1.00 50.62 103 ASN A CA 1
ATOM 813 C C . ASN A 1 103 ? -4.693 -48.233 -34.415 1.00 50.62 103 ASN A C 1
ATOM 815 O O . ASN A 1 103 ? -5.057 -47.163 -34.904 1.00 50.62 103 ASN A O 1
ATOM 819 N N . ALA A 1 104 ? -3.676 -48.953 -34.894 1.00 39.06 104 ALA A N 1
ATOM 820 C CA . ALA A 1 104 ? -3.413 -49.239 -36.311 1.00 39.06 104 ALA A CA 1
ATOM 821 C C . ALA A 1 104 ? -2.326 -50.320 -36.397 1.00 39.06 104 ALA A C 1
ATOM 823 O O . ALA A 1 104 ? -1.247 -50.102 -35.801 1.00 39.06 104 ALA A O 1
#

Organism: Alligator mississippiensis (NCBI:txid8496)